Protein AF-A0A087U9D6-F1 (afdb_monomer)

Foldseek 3Di:
DDDDPPDPPPDPDPPPPQPFDADPVPRDTDNDPVVNVLVVLVVPPPDFPADPVPRDGHSDPVVVVVVVVD

Radius of gyration: 20.73 Å; Cα contacts (8 Å, |Δi|>4): 52; chains: 1; bounding box: 66×22×41 Å

pLDDT: mean 70.5, std 11.98, range [42.81, 86.88]

Solvent-accessible surface area (backbone atoms only — not comparable to full-atom values): 4693 Å² total; per-residue (Å²): 143,85,83,80,80,91,77,79,83,75,80,84,64,89,74,80,79,58,67,62,30,60,38,91,89,76,66,49,76,22,87,24,66,72,53,33,55,61,50,48,52,75,72,46,93,67,74,52,44,57,39,91,89,76,67,49,72,23,96,41,67,70,61,35,54,53,59,78,74,103

Sequence (70 aa):
MSLLNRNDLNSDAWAQRNKSYTCEICHKSCSGKQYLNQHMLTHMDEKVYVCDTCHKPFPKRRLYVRHIHS

Mean predicted aligned error: 15.09 Å

Secondary structure (DSSP, 8-state):
-----TT------TTSSS--EE-TTT--EESSHHHHHHHHTTTS----EE-TTT--EESSHHHHHHHHT-

Nearest PDB structures (foldseek):
  5k5h-assembly1_A  TM=6.478E-01  e=2.784E-03  Homo sapiens
  7n5t-assembly1_A  TM=6.516E-01  e=1.771E-02  Homo sapiens
  7ysf-assembly1_A  TM=6.578E-01  e=2.042E-02  Homo sapiens
  5eh2-assembly1_F  TM=5.598E-01  e=2.354E-02  Homo sapiens
  1f2i-assembly2_J  TM=5.639E-01  e=2.354E-02  Mus musculus

Structure (mmCIF, N/CA/C/O backbone):
data_AF-A0A087U9D6-F1
#
_entry.id   AF-A0A087U9D6-F1
#
loop_
_atom_site.group_PDB
_atom_site.id
_atom_site.type_symbol
_atom_site.label_atom_id
_atom_site.label_alt_id
_atom_site.label_comp_id
_atom_site.label_asym_id
_atom_site.label_entity_id
_atom_site.label_seq_id
_atom_site.pdbx_PDB_ins_code
_atom_site.Cartn_x
_atom_site.Cartn_y
_atom_site.Cartn_z
_atom_site.occupancy
_atom_site.B_iso_or_equiv
_atom_site.auth_seq_id
_atom_site.auth_comp_id
_atom_site.auth_asym_id
_atom_site.auth_atom_id
_atom_site.pdbx_PDB_model_num
ATOM 1 N N . MET A 1 1 ? 51.234 -13.454 -28.346 1.00 42.81 1 MET A N 1
ATOM 2 C CA . MET A 1 1 ? 50.446 -12.587 -27.445 1.00 42.81 1 MET A CA 1
ATOM 3 C C . MET A 1 1 ? 49.027 -12.584 -27.975 1.00 42.81 1 MET A C 1
ATOM 5 O O . MET A 1 1 ? 48.690 -11.763 -28.813 1.00 42.81 1 MET A O 1
ATOM 9 N N . SER A 1 2 ? 48.251 -13.598 -27.606 1.00 51.22 2 SER A N 1
ATOM 10 C CA . SER A 1 2 ? 46.986 -13.904 -28.274 1.00 51.22 2 SER A CA 1
ATOM 11 C C . SER A 1 2 ? 45.944 -14.171 -27.207 1.00 51.22 2 SER A C 1
ATOM 13 O O . SER A 1 2 ? 45.851 -15.295 -26.736 1.00 51.22 2 SER A O 1
ATOM 15 N N . LEU A 1 3 ? 45.210 -13.144 -26.783 1.00 49.75 3 LEU A N 1
ATOM 16 C CA . LEU A 1 3 ? 44.081 -13.309 -25.868 1.00 49.75 3 LEU A CA 1
ATOM 17 C C . LEU A 1 3 ? 42.953 -12.351 -26.248 1.00 49.75 3 LEU A C 1
ATOM 19 O O . LEU A 1 3 ? 42.797 -11.285 -25.669 1.00 49.75 3 LEU A O 1
ATOM 23 N N . LEU A 1 4 ? 42.142 -12.774 -27.214 1.00 56.56 4 LEU A N 1
ATOM 24 C CA . LEU A 1 4 ? 40.733 -12.400 -27.260 1.00 56.56 4 LEU A CA 1
ATOM 25 C C . LEU A 1 4 ? 39.934 -13.696 -27.391 1.00 56.56 4 LEU A C 1
ATOM 27 O O . LEU A 1 4 ? 39.648 -14.170 -28.489 1.00 56.56 4 LEU A O 1
ATOM 31 N N . ASN A 1 5 ? 39.637 -14.296 -26.235 1.00 46.84 5 ASN A N 1
ATOM 32 C CA 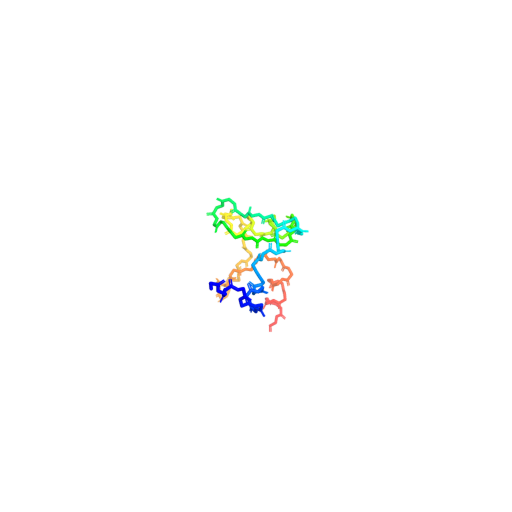. ASN A 1 5 ? 38.663 -15.370 -26.121 1.00 46.84 5 ASN A CA 1
ATOM 33 C C . ASN A 1 5 ? 37.278 -14.760 -26.355 1.00 46.84 5 ASN A C 1
ATOM 35 O O . ASN A 1 5 ? 36.736 -14.039 -25.518 1.00 46.84 5 ASN A O 1
ATOM 39 N N . ARG A 1 6 ? 36.737 -15.004 -27.542 1.00 61.09 6 ARG A N 1
ATOM 40 C CA . ARG A 1 6 ? 35.403 -14.586 -27.951 1.00 61.09 6 ARG A CA 1
ATOM 41 C C . ARG A 1 6 ? 34.392 -15.501 -27.258 1.00 61.09 6 ARG A C 1
ATOM 43 O O . ARG A 1 6 ? 33.947 -16.436 -27.904 1.00 61.09 6 ARG A O 1
ATOM 50 N N . ASN A 1 7 ? 34.115 -15.295 -25.962 1.00 57.12 7 ASN A N 1
ATOM 51 C CA . ASN A 1 7 ? 32.953 -15.909 -25.291 1.00 57.12 7 ASN A CA 1
ATOM 52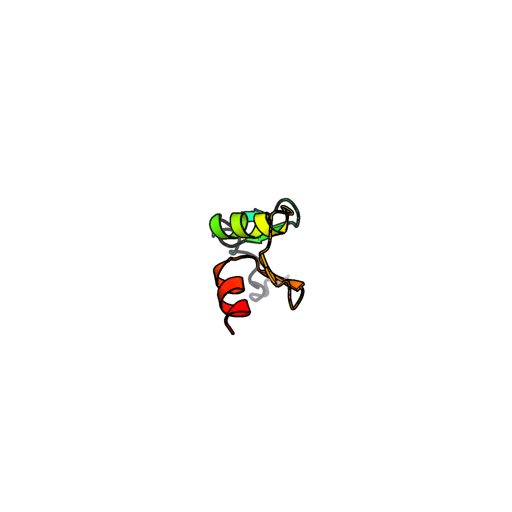 C C . ASN A 1 7 ? 32.543 -15.373 -23.901 1.00 57.12 7 ASN A C 1
ATOM 54 O O . ASN A 1 7 ? 31.737 -16.023 -23.249 1.00 57.12 7 ASN A O 1
ATOM 58 N N . ASP A 1 8 ? 32.968 -14.182 -23.470 1.00 52.50 8 ASP A N 1
ATOM 59 C CA . ASP A 1 8 ? 32.443 -13.576 -22.226 1.00 52.50 8 ASP A CA 1
ATOM 60 C C . ASP A 1 8 ? 31.662 -12.279 -22.488 1.00 52.50 8 ASP A C 1
ATOM 62 O O . ASP A 1 8 ? 31.886 -11.229 -21.895 1.00 52.50 8 ASP A O 1
ATOM 66 N N . LEU A 1 9 ? 30.716 -12.343 -23.430 1.00 59.19 9 LEU A N 1
ATOM 67 C CA . LEU A 1 9 ? 29.573 -11.426 -23.429 1.00 59.19 9 LEU A CA 1
ATOM 68 C C . LEU A 1 9 ? 28.448 -12.057 -22.601 1.00 59.19 9 LEU A C 1
ATOM 70 O O . LEU A 1 9 ? 27.327 -12.222 -23.082 1.00 59.19 9 LEU A O 1
ATOM 74 N N . ASN A 1 10 ? 28.740 -12.433 -21.354 1.00 51.41 10 ASN A N 1
ATOM 75 C CA . ASN A 1 10 ? 27.690 -12.732 -20.395 1.00 51.41 10 ASN A CA 1
ATOM 76 C C . ASN A 1 10 ? 27.118 -11.406 -19.881 1.00 51.41 10 ASN A C 1
ATOM 78 O O . ASN A 1 10 ? 27.537 -10.863 -18.872 1.00 51.41 10 ASN A O 1
ATOM 82 N N . SER A 1 11 ? 26.176 -10.872 -20.657 1.00 55.47 11 SER A N 1
ATOM 83 C CA . SER A 1 11 ? 24.890 -10.378 -20.152 1.00 55.47 11 SER A CA 1
ATOM 84 C C . SER A 1 11 ? 24.856 -9.397 -18.972 1.00 55.47 11 SER A C 1
ATOM 86 O O . SER A 1 11 ? 23.847 -9.364 -18.271 1.00 55.47 11 SER A O 1
ATOM 88 N N . ASP A 1 12 ? 25.863 -8.560 -18.746 1.00 50.12 12 ASP A N 1
ATOM 89 C CA . ASP A 1 12 ? 25.749 -7.537 -17.706 1.00 50.12 12 ASP A CA 1
ATOM 90 C C . ASP A 1 12 ? 25.095 -6.249 -18.227 1.00 50.12 12 ASP A C 1
ATOM 92 O O . ASP A 1 12 ? 25.709 -5.311 -18.733 1.00 50.12 12 ASP A O 1
ATOM 96 N N . ALA A 1 13 ? 23.776 -6.247 -18.021 1.00 58.62 13 ALA A N 1
ATOM 97 C CA . ALA A 1 13 ? 22.995 -5.090 -17.598 1.00 58.62 13 ALA A CA 1
ATOM 98 C C . ALA A 1 13 ? 22.475 -4.108 -18.665 1.00 58.62 13 ALA A C 1
ATOM 100 O O . ALA A 1 13 ? 22.344 -2.911 -18.411 1.00 58.62 13 ALA A O 1
ATOM 101 N N . TRP A 1 14 ? 21.926 -4.609 -19.777 1.00 48.25 14 TRP A N 1
ATOM 102 C CA . TRP A 1 14 ? 20.903 -3.855 -20.538 1.00 48.25 14 TRP A CA 1
ATOM 103 C C . TRP A 1 14 ? 19.529 -3.824 -19.835 1.00 48.25 14 TRP A C 1
ATOM 105 O O . TRP A 1 14 ? 18.500 -3.596 -20.468 1.00 48.25 14 TRP A O 1
ATOM 115 N N . ALA A 1 15 ? 19.481 -4.031 -18.517 1.00 56.84 15 ALA A N 1
ATOM 116 C CA . ALA A 1 15 ? 18.259 -3.925 -17.724 1.00 56.84 15 ALA A CA 1
ATOM 117 C C . ALA A 1 15 ? 18.069 -2.540 -17.071 1.00 56.84 15 ALA A C 1
ATOM 119 O O . ALA A 1 15 ? 17.102 -2.344 -16.343 1.00 56.84 15 ALA A O 1
ATOM 120 N N . GLN A 1 16 ? 18.919 -1.548 -17.363 1.00 56.59 16 GLN A N 1
ATOM 121 C CA . GLN A 1 16 ? 18.762 -0.177 -16.845 1.00 56.59 16 GLN A CA 1
ATOM 122 C C . GLN A 1 16 ? 17.962 0.752 -17.784 1.00 56.59 16 GLN A C 1
ATOM 124 O O . GLN A 1 16 ? 17.969 1.970 -17.620 1.00 56.59 16 GLN A O 1
ATOM 129 N N . ARG A 1 17 ? 17.260 0.223 -18.798 1.00 54.69 17 ARG A N 1
ATOM 130 C CA . ARG A 1 17 ? 16.514 1.049 -19.772 1.00 54.69 17 ARG A CA 1
ATOM 131 C C . ARG A 1 17 ? 15.043 0.682 -19.911 1.00 54.69 17 ARG A C 1
ATOM 133 O O . ARG A 1 17 ? 14.453 0.839 -20.971 1.00 54.69 17 ARG A O 1
ATOM 140 N N . ASN A 1 18 ? 14.424 0.267 -18.813 1.00 53.72 18 ASN A N 1
ATOM 141 C CA . ASN A 1 18 ? 12.970 0.290 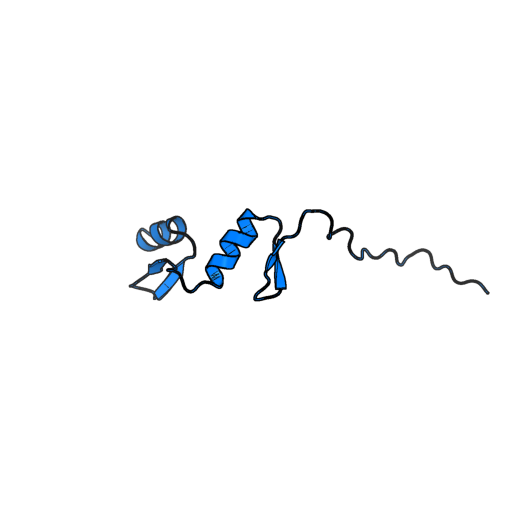-18.705 1.00 53.72 18 ASN A CA 1
ATOM 142 C C . ASN A 1 18 ? 12.567 0.978 -17.404 1.00 53.72 18 ASN A C 1
ATOM 144 O O . ASN A 1 18 ? 12.034 0.350 -16.501 1.00 53.72 18 ASN A O 1
ATOM 148 N N . LYS A 1 19 ? 12.936 2.267 -17.298 1.00 60.50 19 LYS A N 1
ATOM 149 C CA . LYS A 1 19 ? 12.529 3.215 -16.247 1.00 60.50 19 LYS A CA 1
ATOM 150 C C . LYS A 1 19 ? 12.301 2.517 -14.900 1.00 60.50 19 LYS A C 1
ATOM 152 O O . LYS A 1 19 ? 11.182 2.468 -14.399 1.00 60.50 19 LYS A O 1
ATOM 157 N N . SER A 1 20 ? 13.349 1.884 -14.379 1.00 66.25 20 SER A N 1
ATOM 158 C CA . SER A 1 20 ? 13.303 1.203 -13.091 1.00 66.25 20 SER A CA 1
ATOM 159 C C . SER A 1 20 ? 13.191 2.266 -12.008 1.00 66.25 20 SER A C 1
ATOM 161 O O . SER A 1 20 ? 14.029 3.158 -11.901 1.00 66.25 20 SER A O 1
ATOM 163 N N . TYR A 1 21 ? 12.114 2.196 -11.242 1.00 77.38 21 TYR A N 1
ATOM 164 C CA . TYR A 1 21 ? 11.849 3.081 -10.125 1.00 77.38 21 TYR A CA 1
ATOM 165 C C . TYR A 1 21 ? 12.388 2.405 -8.872 1.00 77.38 21 TYR A C 1
ATOM 167 O O . TYR A 1 21 ? 11.845 1.390 -8.430 1.00 77.38 21 TYR A O 1
ATOM 175 N N . THR A 1 22 ? 13.485 2.933 -8.348 1.00 77.75 22 THR A N 1
ATOM 176 C CA . THR A 1 22 ? 14.150 2.379 -7.171 1.00 77.75 22 THR A CA 1
ATOM 177 C C . THR A 1 22 ? 13.526 2.958 -5.911 1.00 77.75 22 THR A C 1
ATOM 179 O O . THR A 1 22 ? 13.280 4.158 -5.825 1.00 77.75 22 THR A O 1
ATOM 182 N N . CYS A 1 23 ? 13.241 2.104 -4.935 1.00 80.50 23 CYS A N 1
ATOM 183 C CA . CYS A 1 23 ? 12.830 2.545 -3.612 1.00 80.50 23 CYS A CA 1
ATOM 184 C C . CYS A 1 23 ? 14.004 3.176 -2.870 1.00 80.50 23 CYS A C 1
ATOM 186 O O . CYS A 1 23 ? 15.053 2.558 -2.768 1.00 80.50 23 CYS A O 1
ATOM 188 N N . GLU A 1 24 ? 13.830 4.358 -2.296 1.00 74.94 24 GLU A N 1
ATOM 189 C CA . GLU A 1 24 ? 14.902 5.026 -1.543 1.00 74.94 24 GLU A CA 1
ATOM 190 C C . GLU A 1 24 ? 15.060 4.484 -0.115 1.00 74.94 24 GLU A C 1
ATOM 192 O O . GLU A 1 24 ? 16.075 4.733 0.521 1.00 74.94 24 GLU A O 1
ATOM 197 N N . ILE A 1 25 ? 14.085 3.706 0.370 1.00 72.31 25 ILE A N 1
ATOM 198 C CA . ILE A 1 25 ? 14.070 3.159 1.735 1.00 72.31 25 ILE A CA 1
ATOM 199 C C . ILE A 1 25 ? 14.771 1.795 1.802 1.00 72.31 25 ILE A C 1
ATOM 201 O O . ILE A 1 25 ? 15.483 1.508 2.758 1.00 72.31 25 ILE A O 1
ATOM 205 N N . CYS A 1 26 ? 14.595 0.941 0.788 1.00 78.88 26 CYS A N 1
ATOM 206 C CA . CYS A 1 26 ? 15.221 -0.389 0.749 1.00 78.88 26 CYS A CA 1
ATOM 207 C C . CYS A 1 26 ? 15.961 -0.703 -0.555 1.00 78.88 26 CYS A C 1
ATOM 209 O O . CYS A 1 26 ? 16.329 -1.851 -0.797 1.00 78.88 26 CYS A O 1
ATOM 211 N N . HIS A 1 27 ? 16.142 0.292 -1.425 1.00 73.75 27 HIS A N 1
ATOM 212 C CA . HIS A 1 27 ? 16.894 0.186 -2.682 1.00 73.75 27 HIS A CA 1
ATOM 213 C C . HIS A 1 27 ? 16.386 -0.886 -3.659 1.00 73.75 27 HIS A C 1
ATOM 215 O O . HIS A 1 27 ? 17.078 -1.281 -4.597 1.00 73.75 27 HIS A O 1
ATOM 221 N N . LYS A 1 28 ? 15.129 -1.323 -3.501 1.00 78.75 28 LYS A N 1
ATOM 222 C CA . LYS A 1 28 ? 14.494 -2.285 -4.402 1.00 78.75 28 LYS A CA 1
ATOM 223 C C . LYS A 1 28 ? 14.115 -1.638 -5.732 1.00 78.75 28 LYS A C 1
ATOM 225 O O . LYS A 1 28 ? 13.417 -0.626 -5.763 1.00 78.75 28 LYS A O 1
ATOM 230 N N . SER A 1 29 ? 14.492 -2.281 -6.833 1.00 79.12 29 SER A N 1
ATOM 231 C CA . SER A 1 29 ? 14.120 -1.860 -8.188 1.00 79.12 29 SER A CA 1
ATOM 232 C C . SER A 1 29 ? 12.717 -2.353 -8.563 1.00 79.12 29 SER A C 1
ATOM 234 O O . SER A 1 29 ? 12.443 -3.552 -8.526 1.00 79.12 29 SER A O 1
ATOM 236 N N . CYS A 1 30 ? 11.821 -1.437 -8.938 1.00 80.06 30 CYS A N 1
ATOM 237 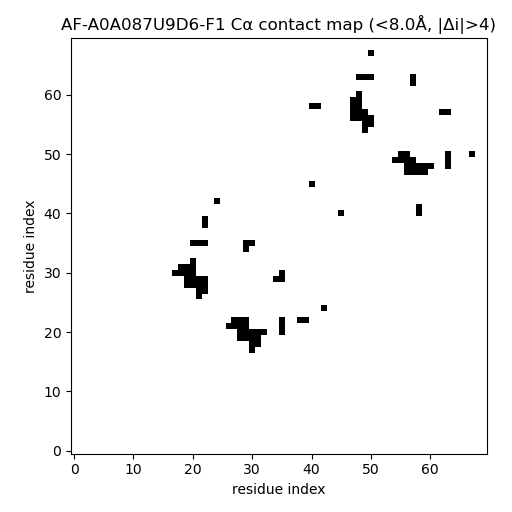C CA . CYS A 1 30 ? 10.472 -1.741 -9.421 1.00 80.06 30 CYS A CA 1
ATOM 238 C C . CYS A 1 30 ? 10.315 -1.355 -10.897 1.00 80.06 30 CYS A C 1
ATOM 240 O O . CYS A 1 30 ? 10.736 -0.279 -11.318 1.00 80.06 30 CYS A O 1
ATOM 242 N N . SER A 1 31 ? 9.630 -2.186 -11.683 1.00 80.94 31 SER A N 1
ATOM 243 C CA . SER A 1 31 ? 9.468 -2.018 -13.140 1.00 80.94 31 SER A CA 1
ATOM 244 C C . SER A 1 31 ? 8.464 -0.923 -13.560 1.00 80.94 31 SER A C 1
ATOM 246 O O . SER A 1 31 ? 7.897 -0.985 -14.647 1.00 80.94 31 SER A O 1
ATOM 248 N N . GLY A 1 32 ? 8.179 0.063 -12.701 1.00 83.06 32 GLY A N 1
ATOM 249 C CA . GLY A 1 32 ? 7.273 1.172 -13.022 1.00 83.06 32 GLY A CA 1
ATOM 250 C C . GLY A 1 32 ? 6.841 2.011 -11.815 1.00 83.06 32 GLY A C 1
ATOM 251 O O . GLY A 1 32 ? 6.807 1.521 -10.687 1.00 83.06 32 GLY A O 1
ATOM 252 N N . LYS A 1 33 ? 6.440 3.271 -12.060 1.00 80.38 33 LYS A N 1
ATOM 253 C CA . LYS A 1 33 ? 6.049 4.236 -11.011 1.00 80.38 33 LYS A CA 1
ATOM 254 C C . LYS A 1 33 ? 4.871 3.741 -10.173 1.00 80.38 33 LYS A C 1
ATOM 256 O O . LYS A 1 33 ? 4.872 3.895 -8.963 1.00 80.38 33 LYS A O 1
ATOM 261 N N . GLN A 1 34 ? 3.884 3.108 -10.809 1.00 81.44 34 GLN A N 1
ATOM 262 C CA . GLN A 1 34 ? 2.720 2.518 -10.132 1.00 81.44 34 GLN A CA 1
ATOM 263 C C . GLN A 1 34 ? 3.106 1.404 -9.149 1.00 81.44 34 GLN A C 1
ATOM 265 O O . GLN A 1 34 ? 2.522 1.284 -8.074 1.00 81.44 34 GLN A O 1
ATOM 270 N N . TYR A 1 35 ? 4.119 0.610 -9.504 1.00 80.56 35 TYR A N 1
ATOM 271 C CA . TYR A 1 35 ? 4.635 -0.457 -8.657 1.00 80.56 35 TYR A CA 1
ATOM 272 C C . TYR A 1 35 ? 5.501 0.104 -7.538 1.00 80.56 35 TYR A C 1
ATOM 274 O O . TYR A 1 35 ? 5.386 -0.376 -6.417 1.00 80.56 35 TYR A O 1
ATOM 282 N N . LEU A 1 36 ? 6.288 1.152 -7.816 1.00 83.50 36 LEU A N 1
ATOM 283 C CA . LEU A 1 36 ? 7.002 1.888 -6.778 1.00 83.50 36 LEU A CA 1
ATOM 284 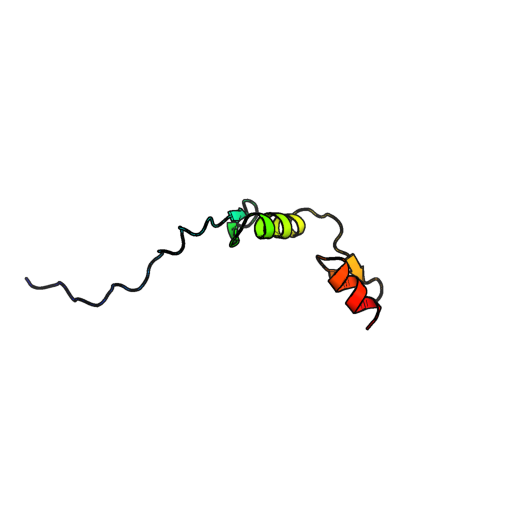C C . LEU A 1 36 ? 6.017 2.507 -5.781 1.00 83.50 36 LEU A C 1
ATOM 286 O O . LEU A 1 36 ? 6.157 2.255 -4.599 1.00 83.50 36 LEU A O 1
ATOM 290 N N . ASN A 1 37 ? 4.979 3.221 -6.224 1.00 80.75 37 ASN A N 1
ATOM 291 C CA . ASN A 1 37 ? 3.971 3.796 -5.326 1.00 80.75 37 ASN A CA 1
ATOM 292 C C . ASN A 1 37 ? 3.288 2.722 -4.462 1.00 80.75 37 ASN A C 1
ATOM 294 O O . ASN A 1 37 ? 3.174 2.896 -3.255 1.00 80.75 37 ASN A O 1
ATOM 298 N N . GLN A 1 38 ? 2.892 1.583 -5.045 1.00 78.00 38 GLN A N 1
ATOM 299 C CA . GLN A 1 38 ? 2.352 0.454 -4.275 1.00 78.00 38 GLN A CA 1
ATOM 300 C C . GLN A 1 38 ? 3.371 -0.127 -3.287 1.00 78.00 38 GLN A C 1
ATOM 302 O O . GLN A 1 38 ? 2.988 -0.619 -2.229 1.00 78.00 38 GLN A O 1
ATOM 307 N N . HIS A 1 39 ? 4.647 -0.123 -3.653 1.00 82.00 39 HIS A N 1
ATOM 308 C CA . HIS A 1 39 ? 5.735 -0.563 -2.798 1.00 82.00 39 HIS A CA 1
ATOM 309 C C . HIS A 1 39 ? 6.038 0.450 -1.684 1.00 82.00 39 HIS A C 1
ATOM 311 O O . HIS A 1 39 ? 6.338 0.041 -0.576 1.00 82.00 39 HIS A O 1
ATOM 317 N N . MET A 1 40 ? 5.876 1.755 -1.904 1.00 77.06 40 MET A N 1
ATOM 318 C CA . MET A 1 40 ? 6.026 2.758 -0.843 1.00 77.06 40 MET A CA 1
ATOM 319 C C . MET A 1 40 ? 4.954 2.610 0.246 1.00 77.06 40 MET A C 1
ATOM 321 O O . MET A 1 40 ? 5.250 2.842 1.413 1.00 77.06 40 MET A O 1
ATOM 325 N N . LEU A 1 41 ? 3.761 2.101 -0.094 1.00 71.12 41 LEU A N 1
ATOM 326 C CA . LEU A 1 41 ? 2.733 1.713 0.887 1.00 71.12 41 LEU A CA 1
ATOM 327 C C . LEU A 1 41 ? 3.156 0.548 1.801 1.00 71.12 41 LEU A C 1
ATOM 329 O O . LEU A 1 41 ? 2.461 0.265 2.764 1.00 71.12 41 LEU A O 1
ATOM 333 N N . THR A 1 42 ? 4.247 -0.170 1.497 1.00 68.25 42 THR A N 1
ATOM 334 C CA . THR A 1 42 ? 4.807 -1.175 2.421 1.00 68.25 42 THR A CA 1
ATOM 335 C C . THR A 1 42 ? 5.798 -0.578 3.413 1.00 68.25 42 THR A C 1
ATOM 337 O O . THR A 1 42 ? 6.180 -1.265 4.351 1.00 68.25 42 THR A O 1
ATOM 340 N N . HIS A 1 43 ? 6.254 0.654 3.175 1.00 71.38 43 HIS A N 1
ATOM 341 C CA . HIS A 1 43 ? 7.167 1.383 4.061 1.00 71.38 43 HIS A CA 1
ATOM 342 C C . HIS A 1 43 ? 6.442 2.410 4.921 1.00 71.38 43 HIS A C 1
ATOM 344 O O . HIS A 1 43 ? 6.846 2.669 6.048 1.00 71.38 43 HIS A O 1
ATOM 350 N N . MET A 1 44 ? 5.381 3.008 4.383 1.00 63.94 44 MET A N 1
ATOM 351 C CA . MET A 1 44 ? 4.454 3.821 5.155 1.00 63.94 44 MET A CA 1
ATOM 352 C C . MET A 1 44 ? 3.563 2.854 5.931 1.00 63.94 44 MET A C 1
ATOM 354 O O . MET A 1 44 ? 2.877 2.044 5.318 1.00 63.94 44 MET A O 1
ATOM 358 N N . ASP A 1 45 ? 3.585 2.943 7.256 1.00 56.50 45 ASP A N 1
ATOM 359 C CA . ASP A 1 45 ? 2.790 2.198 8.249 1.00 56.50 45 ASP A CA 1
ATOM 360 C C . ASP A 1 45 ? 1.250 2.375 8.085 1.00 56.50 45 ASP A C 1
ATOM 362 O O . ASP A 1 45 ? 0.462 2.293 9.024 1.00 56.50 45 ASP A O 1
ATOM 366 N N . GLU A 1 46 ? 0.771 2.665 6.873 1.00 55.97 46 GLU A N 1
ATOM 367 C CA . GLU A 1 46 ? -0.592 3.063 6.562 1.00 55.97 46 GLU A CA 1
ATOM 368 C C . GLU A 1 46 ? -1.431 1.854 6.125 1.00 55.97 46 GLU A C 1
ATOM 370 O O . GLU A 1 46 ? -1.513 1.468 4.959 1.00 55.97 46 GLU A O 1
ATOM 375 N N . LYS A 1 47 ? -2.069 1.253 7.133 1.00 61.84 47 LYS A N 1
ATOM 376 C CA . LYS A 1 47 ? -3.301 0.453 7.060 1.00 61.84 47 LYS A CA 1
ATOM 377 C C . LYS A 1 47 ? -3.352 -0.560 5.910 1.00 61.84 47 LYS A C 1
ATOM 379 O O . LYS A 1 47 ? -4.217 -0.537 5.029 1.00 61.84 47 LYS A O 1
ATOM 384 N N . VAL A 1 48 ? -2.472 -1.553 6.007 1.00 69.62 48 VAL A N 1
ATOM 385 C CA . VAL A 1 48 ? -2.796 -2.896 5.519 1.00 69.62 48 VAL A CA 1
ATOM 386 C C . VAL A 1 48 ? -4.162 -3.314 6.071 1.00 69.62 48 VAL A C 1
ATOM 388 O O . VAL A 1 48 ? -4.508 -3.031 7.218 1.00 69.62 48 VAL A O 1
ATOM 391 N N . TYR A 1 49 ? -4.962 -3.986 5.251 1.00 74.56 49 TYR A N 1
ATOM 392 C CA . TYR A 1 49 ? -6.191 -4.594 5.742 1.00 74.56 49 TYR A CA 1
ATOM 393 C C . TYR A 1 49 ? 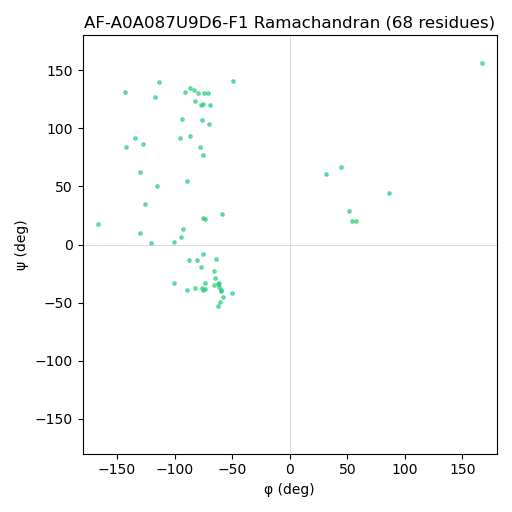-5.783 -5.845 6.504 1.00 74.56 49 TYR A C 1
ATOM 395 O O 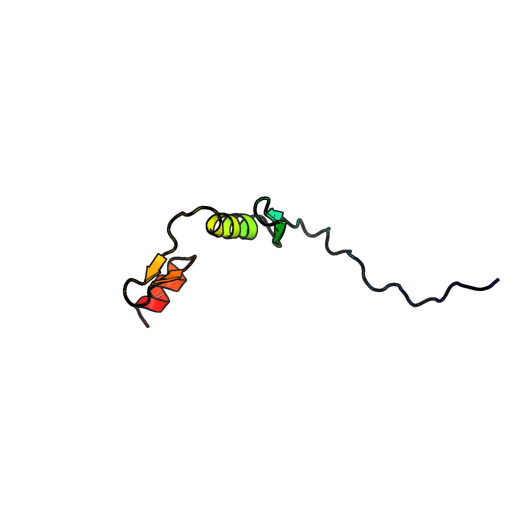. TYR A 1 49 ? -5.329 -6.808 5.889 1.00 74.56 49 TYR A O 1
ATOM 403 N N . VAL A 1 50 ? -5.868 -5.801 7.827 1.00 73.88 50 VAL A N 1
ATOM 404 C CA . VAL A 1 50 ? -5.557 -6.946 8.679 1.00 73.88 50 VAL A CA 1
ATOM 405 C C . VAL A 1 50 ? -6.842 -7.725 8.904 1.00 73.88 50 VAL A C 1
ATOM 407 O O . VAL A 1 50 ? -7.881 -7.147 9.197 1.00 73.88 50 VAL A O 1
ATOM 410 N N . CYS A 1 51 ? -6.788 -9.035 8.705 1.00 82.12 51 CYS A N 1
ATOM 411 C CA . CYS A 1 51 ? -7.890 -9.906 9.091 1.00 82.12 51 CYS A CA 1
ATOM 412 C C . CYS A 1 51 ? -7.900 -10.091 10.602 1.00 82.12 51 CYS A C 1
ATOM 414 O O . CYS A 1 51 ? -6.938 -10.624 11.135 1.00 82.12 51 CYS A O 1
ATOM 416 N N . ASP A 1 52 ? -8.984 -9.719 11.276 1.00 79.69 52 ASP A N 1
ATOM 417 C CA . ASP A 1 52 ? -9.084 -9.828 12.738 1.00 79.69 52 ASP A CA 1
ATOM 418 C C . ASP A 1 52 ? -9.066 -11.289 13.228 1.00 79.69 52 ASP A C 1
ATOM 420 O O . ASP A 1 52 ? -8.679 -11.573 14.357 1.00 79.69 52 ASP A O 1
ATOM 424 N N . THR A 1 53 ? -9.429 -12.251 12.371 1.00 82.50 53 THR A N 1
ATOM 425 C CA . THR A 1 53 ? -9.440 -13.680 12.725 1.00 82.50 53 THR A CA 1
ATOM 426 C C . THR A 1 53 ? -8.063 -14.335 12.612 1.00 82.50 53 THR A C 1
ATOM 428 O O . THR A 1 53 ? -7.717 -15.186 13.425 1.00 82.50 53 THR A O 1
ATOM 431 N N . CYS A 1 54 ? -7.258 -13.968 11.608 1.00 86.88 54 CYS A N 1
ATOM 432 C CA . CYS A 1 54 ? -5.960 -14.615 11.356 1.00 86.88 54 CYS A CA 1
ATOM 433 C C . CYS A 1 54 ? -4.753 -13.667 11.414 1.00 86.88 54 CYS A C 1
ATOM 435 O O . CYS A 1 54 ? -3.626 -14.096 11.175 1.00 86.88 54 CYS A O 1
ATOM 437 N N . HIS A 1 55 ? -4.987 -12.387 11.699 1.00 79.31 55 HIS A N 1
ATOM 438 C CA . HIS A 1 55 ? -4.012 -11.300 11.813 1.00 79.31 55 HIS A CA 1
ATOM 439 C C . HIS A 1 55 ? -3.098 -11.115 10.590 1.00 79.31 55 HIS A C 1
ATOM 441 O O . HIS A 1 55 ? -2.036 -10.501 10.677 1.00 79.31 55 HIS A O 1
ATOM 447 N N . LYS A 1 56 ? -3.504 -11.620 9.416 1.00 80.31 56 LYS A N 1
ATOM 448 C CA . LYS A 1 56 ? -2.719 -11.480 8.184 1.00 80.31 56 LYS A CA 1
ATOM 449 C C . LYS A 1 56 ? -2.908 -10.098 7.553 1.00 80.31 56 LYS A C 1
ATOM 451 O O . LYS A 1 56 ? -4.056 -9.706 7.325 1.00 80.31 56 LYS A O 1
ATOM 456 N N . PRO A 1 57 ? -1.814 -9.395 7.203 1.00 72.12 57 PRO A N 1
ATOM 457 C CA . PRO A 1 57 ? -1.878 -8.104 6.538 1.00 72.12 57 PRO A CA 1
ATOM 458 C C . PRO A 1 57 ? -2.048 -8.262 5.025 1.00 72.12 57 PRO A C 1
ATOM 460 O O . PRO A 1 57 ? -1.320 -9.005 4.362 1.00 72.12 57 PRO A O 1
ATOM 463 N N . PHE A 1 58 ? -2.983 -7.511 4.451 1.00 80.56 58 PHE A N 1
ATOM 464 C CA . PHE A 1 58 ? -3.213 -7.469 3.013 1.00 80.56 58 PHE A CA 1
ATOM 465 C C . PHE A 1 58 ? -2.952 -6.063 2.458 1.00 80.56 58 PHE A C 1
ATOM 467 O O . PHE A 1 58 ? -3.588 -5.099 2.891 1.00 80.56 58 PHE A O 1
ATOM 474 N N . PRO A 1 59 ? -2.106 -5.927 1.419 1.00 72.88 59 PRO A N 1
ATOM 475 C CA . PRO A 1 59 ? -1.749 -4.625 0.849 1.00 72.88 59 PRO A CA 1
ATOM 476 C C . PRO A 1 59 ? -2.864 -4.018 -0.016 1.00 72.88 59 PRO A C 1
ATOM 478 O O . PRO A 1 59 ? -2.737 -2.901 -0.510 1.00 72.88 59 PRO A O 1
ATOM 481 N N . LYS A 1 60 ? -3.936 -4.778 -0.291 1.00 73.56 60 LYS A N 1
ATOM 482 C CA . LYS A 1 60 ? -5.040 -4.370 -1.169 1.00 73.56 60 LYS A CA 1
ATOM 483 C C . LYS A 1 60 ? -6.370 -4.885 -0.631 1.00 73.56 60 LYS A C 1
ATOM 485 O O . LYS A 1 60 ? -6.520 -6.090 -0.429 1.00 73.56 60 LYS A O 1
ATOM 490 N N . ARG A 1 61 ? -7.374 -4.005 -0.551 1.00 78.50 61 ARG A N 1
ATOM 491 C CA . ARG A 1 61 ? -8.739 -4.324 -0.088 1.00 78.50 61 ARG A CA 1
ATOM 492 C C . ARG A 1 61 ? -9.347 -5.547 -0.772 1.00 78.50 61 ARG A C 1
ATOM 494 O O . ARG A 1 61 ? -9.933 -6.380 -0.106 1.00 78.50 61 ARG A O 1
ATOM 501 N N . ARG A 1 62 ? -9.177 -5.706 -2.089 1.00 80.38 62 ARG A N 1
ATOM 502 C CA . ARG A 1 62 ? -9.717 -6.871 -2.823 1.00 80.38 62 ARG A CA 1
ATOM 503 C C . ARG A 1 62 ? -9.151 -8.215 -2.349 1.00 80.38 62 ARG A C 1
ATOM 505 O O . ARG A 1 62 ? -9.840 -9.223 -2.416 1.00 80.38 62 ARG A O 1
ATOM 512 N N . LEU A 1 63 ? -7.889 -8.229 -1.911 1.00 81.06 63 LEU A N 1
ATOM 513 C CA . LEU A 1 63 ? -7.232 -9.442 -1.427 1.00 81.06 63 LEU A CA 1
ATOM 514 C C . LEU A 1 63 ? -7.751 -9.791 -0.034 1.00 81.06 63 LEU A C 1
ATOM 516 O O . LEU A 1 63 ? -8.033 -10.953 0.222 1.00 81.06 63 LEU A O 1
ATOM 520 N N . TYR A 1 64 ? -7.954 -8.767 0.794 1.00 84.00 64 TYR A N 1
ATOM 521 C CA . TYR A 1 64 ? -8.612 -8.882 2.087 1.00 84.00 64 TYR A CA 1
ATOM 522 C C . TYR A 1 64 ? -10.066 -9.354 1.968 1.00 84.00 64 TYR A C 1
ATOM 524 O O . TYR A 1 64 ? -10.425 -10.366 2.549 1.00 84.00 64 TYR A O 1
ATOM 532 N N . VAL A 1 65 ? -10.883 -8.686 1.147 1.00 82.94 65 VAL A N 1
ATOM 533 C CA . VAL A 1 65 ? -12.308 -9.005 0.954 1.00 82.94 65 VAL A CA 1
ATOM 534 C C . VAL A 1 65 ? -12.506 -10.429 0.425 1.00 82.94 65 VAL A C 1
ATOM 536 O O . VAL A 1 65 ? -13.403 -11.131 0.868 1.00 82.94 65 VAL A O 1
ATOM 539 N N . ARG A 1 66 ? -11.647 -10.895 -0.489 1.00 86.25 66 ARG A N 1
ATOM 540 C CA . ARG A 1 66 ? -11.675 -12.294 -0.937 1.00 86.25 66 ARG A CA 1
ATOM 541 C C . ARG A 1 66 ? -11.301 -13.272 0.178 1.00 86.25 66 ARG A C 1
ATOM 543 O O . ARG A 1 66 ? -11.818 -14.374 0.196 1.00 86.25 66 ARG A O 1
ATOM 550 N N . HIS A 1 67 ? -10.382 -12.891 1.059 1.00 82.88 67 HIS A N 1
ATOM 551 C CA . HIS A 1 67 ? -9.933 -13.741 2.155 1.00 82.88 67 HIS A CA 1
ATOM 552 C C . HIS A 1 67 ? -10.974 -13.861 3.277 1.00 82.88 67 HIS A C 1
ATOM 554 O O . HIS A 1 67 ? -11.128 -14.947 3.809 1.00 82.88 67 HIS A O 1
ATOM 560 N N . ILE A 1 68 ? -11.691 -12.784 3.610 1.00 83.38 68 ILE A N 1
ATOM 561 C CA . ILE A 1 68 ? -12.736 -12.810 4.653 1.00 83.38 68 ILE A CA 1
ATOM 562 C C . ILE A 1 68 ? -14.047 -13.461 4.193 1.00 83.38 68 ILE A C 1
ATOM 564 O O . ILE A 1 68 ? -14.874 -13.812 5.023 1.00 83.38 68 ILE A O 1
ATOM 568 N N . HIS A 1 69 ? -14.268 -13.563 2.880 1.00 77.06 69 HIS A N 1
ATOM 569 C CA . HIS A 1 69 ? -15.447 -14.211 2.297 1.00 77.06 69 HIS A CA 1
ATOM 570 C C . HIS A 1 69 ? -15.164 -15.636 1.793 1.00 77.06 69 HIS A C 1
ATOM 572 O O . HIS A 1 69 ? -16.048 -16.246 1.193 1.00 77.06 69 HIS A O 1
ATOM 578 N N . SER A 1 70 ? -13.936 -16.129 1.973 1.00 70.81 70 SER A N 1
ATOM 579 C CA . SER A 1 70 ? -1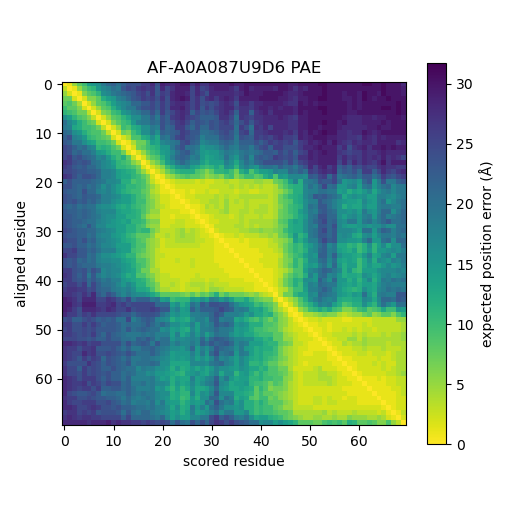3.542 -17.516 1.703 1.00 70.81 70 SER A CA 1
ATOM 580 C C . SER A 1 70 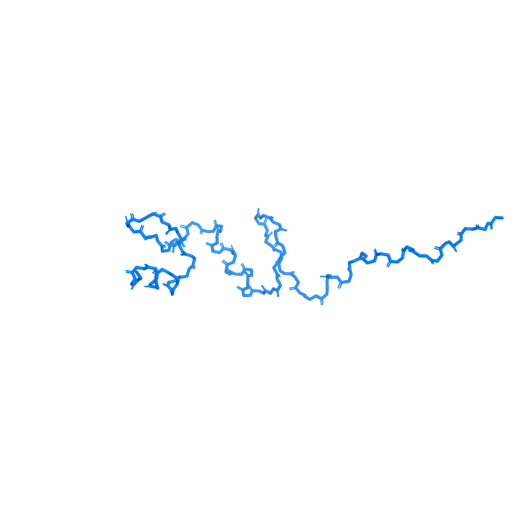? -13.593 -18.334 2.979 1.00 70.81 70 SER A C 1
ATOM 582 O O . SER A 1 70 ? -13.761 -19.560 2.818 1.00 70.81 70 SER A O 1
#

InterPro domains:
  IPR013087 Zinc finger C2H2-type [PF00096] (21-43)
  IPR013087 Zinc finger C2H2-type [PF00096] (49-69)
  IPR013087 Zinc finger C2H2-type [PS00028] (23-43)
  IPR013087 Zinc finger C2H2-type [PS50157] (21-48)
  IPR013087 Zinc finger C2H2-type [SM00355] (21-43)
  IPR013087 Zinc finger C2H2-type [SM00355] (49-69)
  IPR036236 Zinc finger C2H2 superfamily [SSF57667] (17-67)

Organism: Stegodyphus mimosarum (NCBI:txid407821)